Protein AF-A0A2M9FMF7-F1 (afdb_monomer)

Nearest PDB structures (foldseek):
  4nkn-assembly1_A  TM=6.408E-01  e=2.810E+00  Homo sapiens
  7kip-assembly1_C  TM=5.657E-01  e=7.775E+00  Human coronavirus NL63

pLDDT: mean 87.11, std 12.19, range [57.84, 98.38]

Mean predicted aligned error: 8.5 Å

Organism: Enterococcus mundtii (NCBI:txid53346)

Sequence (66 aa):
MSVNAEKFALAVVASSDSKLSVQEKFELYQDAYSYTQSENKKLNEKDKKNRTSAQEKINQLKKMGL

Foldseek 3Di:
DQDDLQVQLVVQLVPDDPPDDPVRSVVSSVVSSVVSVVVNVVVVVVVVVVVVVVVVVVVVVVVVVD

Radius of gyration: 20.13 Å; Cα contacts (8 Å, |Δi|>4): 32; chains: 1; bounding box: 42×15×56 Å

Solvent-accessible surface area (backbone atoms only — not comparable to ful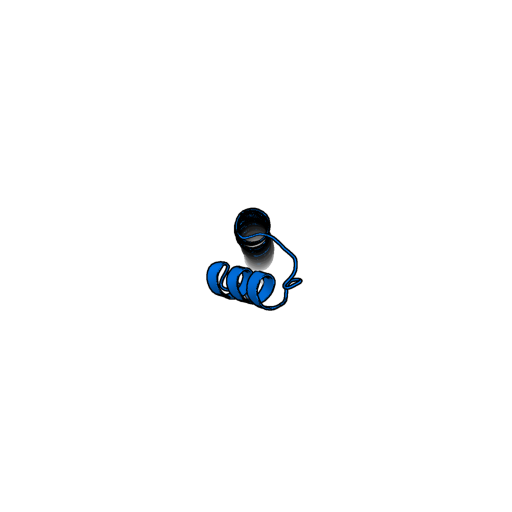l-atom values): 3669 Å² total; per-residue (Å²): 133,78,69,63,27,66,64,49,11,52,50,52,46,72,72,44,71,84,85,55,49,73,65,56,42,50,51,49,26,53,50,41,26,53,51,38,51,52,52,39,51,53,51,53,52,53,53,50,54,52,51,53,54,50,52,53,51,53,52,52,41,52,75,70,76,101

Structure (mmCIF, N/CA/C/O backbone):
data_AF-A0A2M9FMF7-F1
#
_entry.id   AF-A0A2M9FMF7-F1
#
loop_
_atom_site.group_PDB
_atom_site.id
_atom_site.type_symbol
_atom_site.label_atom_id
_atom_site.label_alt_id
_atom_site.label_comp_id
_atom_site.label_asym_id
_atom_site.label_entity_id
_atom_site.label_seq_id
_atom_site.pdbx_PDB_ins_code
_atom_site.Cartn_x
_atom_site.Cartn_y
_atom_site.Cartn_z
_atom_site.occupancy
_atom_site.B_iso_or_equiv
_atom_site.auth_seq_id
_atom_site.auth_comp_id
_atom_site.auth_asym_id
_atom_site.auth_atom_id
_atom_site.pdbx_PDB_model_num
ATOM 1 N N . MET A 1 1 ? 8.490 -6.161 -12.892 1.00 72.19 1 MET A N 1
ATOM 2 C CA . MET A 1 1 ? 7.024 -6.089 -13.073 1.00 72.19 1 MET A CA 1
ATOM 3 C C . MET A 1 1 ? 6.522 -4.973 -12.179 1.00 72.19 1 MET A C 1
ATOM 5 O O . MET A 1 1 ? 6.893 -4.970 -11.013 1.00 72.19 1 MET A O 1
ATOM 9 N N . SER A 1 2 ? 5.784 -4.004 -12.715 1.00 80.75 2 SER A N 1
ATOM 10 C CA . SER A 1 2 ? 5.207 -2.925 -11.909 1.00 80.75 2 SER A CA 1
ATOM 11 C C . SER A 1 2 ? 4.029 -3.452 -11.088 1.00 80.75 2 SER A C 1
ATOM 13 O O . SER A 1 2 ? 3.180 -4.181 -11.601 1.00 80.75 2 SER A O 1
ATOM 15 N N . VAL A 1 3 ? 3.989 -3.100 -9.805 1.00 91.31 3 VAL A N 1
ATOM 16 C CA . VAL A 1 3 ? 2.909 -3.475 -8.883 1.00 91.31 3 VAL A CA 1
ATOM 17 C C . VAL A 1 3 ? 1.843 -2.381 -8.893 1.00 91.31 3 VAL A C 1
ATOM 19 O O . VAL A 1 3 ? 2.168 -1.196 -8.920 1.00 91.31 3 VAL A O 1
ATOM 22 N N . ASN A 1 4 ? 0.559 -2.737 -8.861 1.00 95.69 4 ASN A N 1
ATOM 23 C CA . ASN A 1 4 ? -0.494 -1.737 -8.682 1.00 95.69 4 ASN A CA 1
ATOM 24 C C . ASN A 1 4 ? -0.444 -1.204 -7.236 1.00 95.69 4 ASN A C 1
ATOM 26 O O . ASN A 1 4 ? -0.729 -1.946 -6.297 1.00 95.69 4 ASN A O 1
ATOM 30 N N . ALA A 1 5 ? -0.067 0.068 -7.078 1.00 95.56 5 ALA A N 1
ATOM 31 C CA . ALA A 1 5 ? 0.172 0.689 -5.776 1.00 95.56 5 ALA A CA 1
ATOM 32 C C . ALA A 1 5 ? -1.077 0.736 -4.886 1.00 95.56 5 ALA A C 1
ATOM 34 O O . ALA A 1 5 ? -0.978 0.486 -3.690 1.00 95.56 5 ALA A O 1
ATOM 35 N N . GLU A 1 6 ? -2.250 0.989 -5.466 1.00 96.88 6 GLU A N 1
ATOM 36 C CA . GLU A 1 6 ? -3.524 1.012 -4.742 1.00 96.88 6 GLU A CA 1
ATOM 37 C C . GLU A 1 6 ? -3.876 -0.378 -4.201 1.00 96.88 6 GLU A C 1
ATOM 39 O O . GLU A 1 6 ? -4.100 -0.541 -3.004 1.00 96.88 6 GLU A O 1
ATOM 44 N N . LYS A 1 7 ? -3.840 -1.411 -5.054 1.00 97.56 7 LYS A N 1
ATOM 45 C CA . LYS A 1 7 ? -4.121 -2.792 -4.628 1.00 97.56 7 LYS A CA 1
ATOM 46 C C . LYS A 1 7 ? -3.145 -3.273 -3.559 1.00 97.56 7 LYS A C 1
ATOM 48 O O . LYS A 1 7 ? -3.555 -3.971 -2.636 1.00 97.56 7 LYS A O 1
ATOM 53 N N . PHE A 1 8 ? -1.871 -2.907 -3.682 1.00 97.00 8 PHE A N 1
ATOM 54 C CA . PHE A 1 8 ? -0.865 -3.240 -2.680 1.00 97.00 8 PHE A CA 1
ATOM 55 C C . PHE A 1 8 ? -1.149 -2.544 -1.348 1.00 97.00 8 PHE A C 1
ATOM 57 O O . PHE A 1 8 ? -1.198 -3.210 -0.318 1.00 97.00 8 PHE A O 1
ATOM 64 N N . ALA A 1 9 ? -1.399 -1.233 -1.363 1.00 97.56 9 ALA A N 1
ATOM 65 C CA . ALA A 1 9 ? -1.697 -0.475 -0.154 1.00 97.56 9 ALA A CA 1
ATOM 66 C C . ALA A 1 9 ? -2.953 -0.998 0.561 1.00 97.56 9 ALA A C 1
ATOM 68 O O . ALA A 1 9 ? -2.935 -1.187 1.776 1.00 97.56 9 ALA A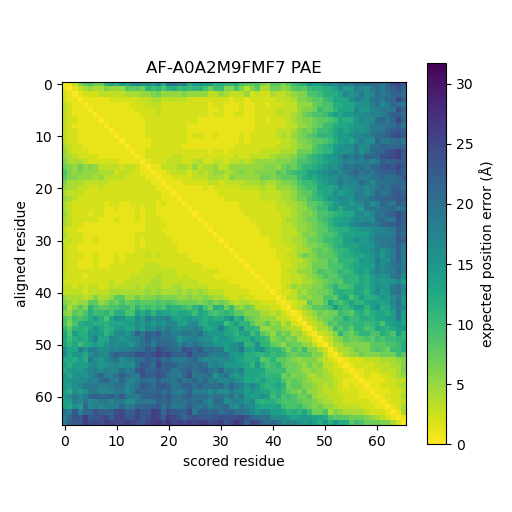 O 1
ATOM 69 N N . LEU A 1 10 ? -4.010 -1.333 -0.188 1.00 97.81 10 LEU A N 1
ATOM 70 C CA . LEU A 1 10 ? -5.206 -1.971 0.368 1.00 97.81 10 LEU A CA 1
ATOM 71 C C . LEU A 1 10 ? -4.896 -3.328 1.009 1.00 97.81 10 LEU A C 1
ATOM 73 O O . LEU A 1 10 ? -5.395 -3.610 2.096 1.00 97.81 10 LEU A O 1
ATOM 77 N N . ALA A 1 11 ? -4.068 -4.158 0.370 1.00 97.81 11 ALA A N 1
ATOM 78 C CA . ALA A 1 11 ? -3.671 -5.448 0.927 1.00 97.81 11 ALA A CA 1
ATOM 79 C C . ALA A 1 11 ? -2.862 -5.286 2.223 1.00 97.81 11 ALA A C 1
ATOM 81 O O . ALA A 1 11 ? -3.121 -6.000 3.189 1.00 97.81 11 ALA A O 1
ATOM 82 N N . VAL A 1 12 ? -1.944 -4.313 2.275 1.00 97.25 12 VAL A N 1
ATOM 83 C CA . VAL A 1 12 ? -1.169 -3.993 3.484 1.00 97.25 12 VAL A CA 1
ATOM 84 C C . VAL A 1 12 ? -2.099 -3.590 4.624 1.00 97.25 12 VAL A C 1
ATOM 86 O O . VAL A 1 12 ? -2.028 -4.188 5.696 1.00 97.25 12 VAL A O 1
ATOM 89 N N . VAL A 1 13 ? -3.028 -2.659 4.383 1.00 97.12 13 VAL A N 1
ATOM 90 C CA . VAL A 1 13 ? -4.013 -2.235 5.391 1.00 97.12 13 VAL A CA 1
ATOM 91 C C . VAL A 1 13 ? -4.895 -3.399 5.836 1.00 97.12 13 VAL A C 1
ATOM 93 O O . VAL A 1 13 ? -5.107 -3.576 7.034 1.00 97.12 13 VAL A O 1
ATOM 96 N N . ALA A 1 14 ? -5.377 -4.225 4.907 1.00 96.44 14 ALA A N 1
ATOM 97 C CA . ALA A 1 14 ? -6.208 -5.385 5.228 1.00 96.44 14 ALA A CA 1
ATOM 98 C C . ALA A 1 14 ? -5.460 -6.449 6.051 1.00 96.44 14 ALA A C 1
ATOM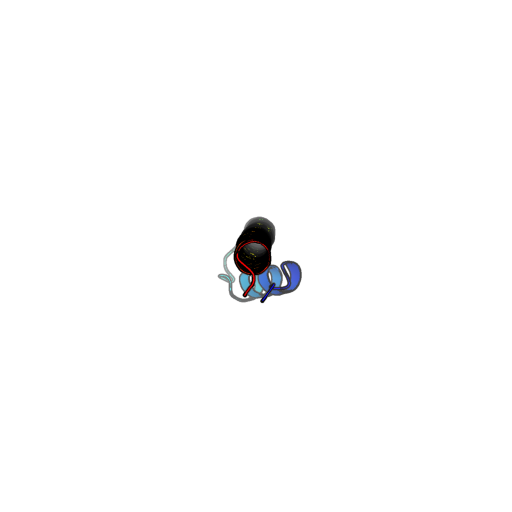 100 O O . ALA A 1 14 ? -6.071 -7.120 6.877 1.00 96.44 14 ALA A O 1
ATOM 101 N N . SER A 1 15 ? -4.148 -6.588 5.842 1.00 96.81 15 SER A N 1
ATOM 102 C CA . SER A 1 15 ? -3.283 -7.509 6.592 1.00 96.81 15 SER A CA 1
ATOM 103 C C . SER A 1 15 ? -2.733 -6.935 7.905 1.00 96.81 15 SER A C 1
ATOM 105 O O . SER A 1 15 ? -2.056 -7.647 8.645 1.00 96.81 15 SER A O 1
ATOM 107 N N . SER A 1 16 ? -2.986 -5.652 8.180 1.00 95.69 16 SER A N 1
ATOM 108 C CA . SER A 1 16 ? -2.471 -4.952 9.359 1.00 95.69 16 SER A CA 1
ATOM 109 C C . SER A 1 16 ? -3.236 -5.307 10.638 1.00 95.69 16 SER A C 1
ATOM 111 O O . SER A 1 16 ? -4.324 -5.887 10.593 1.00 95.69 16 SER A O 1
ATOM 113 N N . ASP A 1 17 ? -2.670 -4.964 11.800 1.00 94.69 17 ASP A N 1
ATOM 114 C CA . ASP A 1 17 ? -3.300 -5.251 13.089 1.00 94.69 17 ASP A CA 1
ATOM 115 C C . ASP A 1 17 ? -4.687 -4.582 13.186 1.00 94.69 17 ASP A C 1
ATOM 117 O O . ASP A 1 17 ? -4.869 -3.384 12.949 1.00 94.69 17 ASP A O 1
ATOM 121 N N . SER A 1 18 ? -5.690 -5.371 13.574 1.00 93.62 18 SER A N 1
ATOM 122 C CA . SER A 1 18 ? -7.055 -4.901 13.823 1.00 93.62 18 SER A CA 1
ATOM 123 C C . SER A 1 18 ? -7.150 -3.800 14.885 1.00 93.62 18 SER A C 1
ATOM 125 O O . SER A 1 18 ? -8.109 -3.032 14.844 1.00 93.62 18 SER A O 1
ATOM 127 N N . LYS A 1 19 ? -6.167 -3.712 15.791 1.00 97.12 19 LYS A N 1
ATOM 128 C CA . LYS A 1 19 ? -6.087 -2.722 16.872 1.00 97.12 19 LYS A CA 1
ATOM 129 C C . LYS A 1 19 ? -5.716 -1.324 16.390 1.00 97.12 19 LYS A C 1
ATOM 131 O O . LYS A 1 19 ? -5.928 -0.376 17.140 1.00 97.12 19 LYS A O 1
ATOM 136 N N . LEU A 1 20 ? -5.180 -1.193 15.175 1.00 96.12 20 LEU A N 1
ATOM 137 C CA . LEU A 1 20 ? -4.890 0.113 14.597 1.00 96.12 20 LEU A CA 1
ATOM 138 C C . LEU A 1 20 ? -6.189 0.898 14.414 1.00 96.12 20 LEU A C 1
ATOM 140 O O . LEU A 1 20 ? -7.184 0.391 13.877 1.00 96.12 20 LEU A O 1
ATOM 144 N N . SER A 1 21 ? -6.153 2.154 14.831 1.00 97.88 21 SER A N 1
ATOM 145 C CA . SER A 1 21 ? -7.200 3.126 14.564 1.00 97.88 21 SER A CA 1
ATOM 146 C C . SER A 1 21 ? -7.364 3.362 13.062 1.00 97.88 21 SER A C 1
ATOM 148 O O . SER A 1 21 ? -6.506 3.039 12.236 1.00 97.88 21 SER A O 1
ATOM 150 N N . VAL A 1 22 ? -8.490 3.967 12.685 1.00 97.00 22 VAL A N 1
ATOM 151 C CA . VAL A 1 22 ? -8.743 4.350 11.289 1.00 97.00 22 VAL A CA 1
ATOM 152 C C . VAL A 1 22 ? -7.667 5.311 10.776 1.00 97.00 22 VAL A C 1
ATOM 154 O O . VAL A 1 22 ? -7.254 5.189 9.626 1.00 97.00 22 VAL A O 1
ATOM 157 N N . GLN A 1 23 ? -7.185 6.223 11.625 1.00 98.06 23 GLN A N 1
ATOM 158 C CA . GLN A 1 23 ? -6.126 7.159 11.260 1.00 98.06 23 GLN A CA 1
ATOM 159 C C . GLN A 1 23 ? -4.808 6.428 10.972 1.00 98.06 23 GLN A C 1
ATOM 161 O O . GLN A 1 23 ? -4.237 6.627 9.905 1.00 98.06 23 GLN A O 1
ATOM 166 N N . GLU A 1 24 ? -4.375 5.523 11.851 1.00 98.00 24 GLU A N 1
ATOM 167 C CA . GLU A 1 24 ? -3.147 4.740 11.639 1.00 98.00 24 GLU A CA 1
ATOM 168 C C . GLU A 1 24 ? -3.241 3.859 10.385 1.00 98.00 24 GLU A C 1
ATOM 170 O O . GLU A 1 24 ? -2.283 3.738 9.626 1.00 98.00 24 GLU A O 1
ATOM 175 N N . LYS A 1 25 ? -4.416 3.278 10.110 1.00 97.81 25 LYS A N 1
ATOM 176 C CA . LYS A 1 25 ? -4.652 2.518 8.871 1.00 97.81 25 LYS A CA 1
ATOM 177 C C . LYS A 1 25 ? -4.597 3.400 7.625 1.00 97.81 25 LYS A C 1
ATOM 179 O O . LYS A 1 25 ? -4.164 2.939 6.571 1.00 97.81 25 LYS A O 1
ATOM 184 N N . PHE A 1 26 ? -5.032 4.653 7.728 1.00 98.12 26 PHE A N 1
ATOM 185 C CA . PHE A 1 26 ? -4.951 5.613 6.633 1.00 98.12 26 PHE A CA 1
ATOM 186 C C . PHE A 1 26 ? -3.511 6.078 6.383 1.00 98.12 26 PHE A C 1
ATOM 188 O O . PHE A 1 26 ? -3.091 6.147 5.231 1.00 98.12 26 PHE A O 1
ATOM 195 N N . GLU A 1 27 ? -2.735 6.326 7.437 1.00 98.25 27 GLU A N 1
ATOM 196 C CA . GLU A 1 27 ? -1.299 6.614 7.332 1.00 98.25 27 GLU A CA 1
ATOM 197 C C . GLU A 1 27 ? -0.557 5.426 6.696 1.00 98.25 27 GLU A C 1
ATOM 199 O O . GLU A 1 27 ? 0.141 5.590 5.695 1.00 98.25 27 GLU A O 1
ATOM 204 N N . LEU A 1 28 ? -0.842 4.201 7.153 1.00 98.00 28 LEU A N 1
ATOM 205 C CA . LEU A 1 28 ? -0.284 2.974 6.583 1.00 98.00 28 LEU A CA 1
ATOM 206 C C . LEU A 1 28 ? -0.616 2.803 5.090 1.00 98.00 28 LEU A C 1
ATOM 208 O O . LEU A 1 28 ? 0.226 2.351 4.309 1.00 98.00 28 LEU A O 1
ATOM 212 N N . TYR A 1 29 ? -1.830 3.178 4.672 1.00 98.38 29 TYR A N 1
ATOM 213 C CA . TYR A 1 29 ? -2.210 3.195 3.260 1.00 98.38 29 TYR A CA 1
ATOM 214 C C . TYR A 1 29 ? -1.326 4.151 2.449 1.00 98.38 29 TYR A C 1
ATOM 216 O O . TYR A 1 29 ? -0.802 3.767 1.399 1.00 98.38 29 TYR A O 1
ATOM 224 N N . GLN A 1 30 ? -1.162 5.392 2.919 1.00 98.31 30 GLN A N 1
ATOM 225 C CA . GLN A 1 30 ? -0.369 6.410 2.223 1.00 98.31 30 GLN A CA 1
ATOM 226 C C . GLN A 1 30 ? 1.094 5.992 2.089 1.00 98.31 30 GLN A C 1
ATOM 228 O O . GLN A 1 30 ? 1.681 6.147 1.010 1.00 98.31 30 GLN A O 1
ATOM 233 N N . ASP A 1 31 ? 1.653 5.411 3.149 1.00 98.19 31 ASP A N 1
ATOM 234 C CA . ASP A 1 31 ? 3.025 4.918 3.175 1.00 98.19 31 ASP A CA 1
ATOM 235 C C . ASP A 1 31 ? 3.221 3.773 2.181 1.00 98.19 31 ASP A C 1
ATOM 237 O O . ASP A 1 31 ? 4.111 3.832 1.328 1.00 98.19 31 ASP A O 1
ATOM 241 N N . ALA A 1 32 ? 2.352 2.757 2.212 1.00 97.75 32 ALA A N 1
ATOM 242 C CA . ALA A 1 32 ? 2.4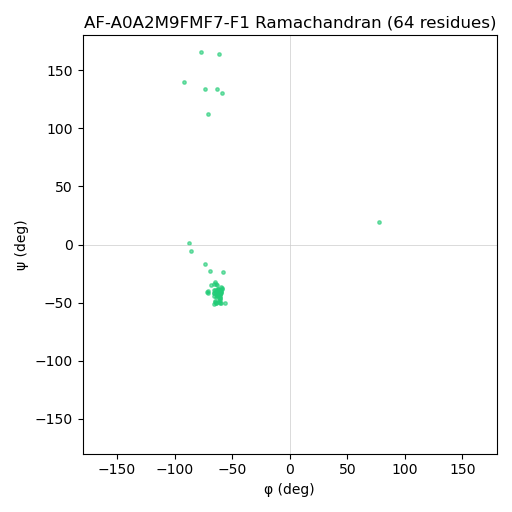29 1.612 1.307 1.00 97.75 32 ALA A CA 1
ATOM 243 C C . ALA A 1 32 ? 2.240 2.015 -0.167 1.00 97.75 32 ALA A C 1
ATOM 245 O O . ALA A 1 32 ? 2.938 1.509 -1.058 1.00 97.75 32 ALA A O 1
ATOM 246 N N . TYR A 1 33 ? 1.330 2.954 -0.436 1.00 98.00 33 TYR A N 1
ATOM 247 C CA . TYR A 1 33 ? 1.108 3.494 -1.774 1.00 98.00 33 TYR A CA 1
ATOM 248 C C . TYR A 1 33 ? 2.350 4.234 -2.286 1.00 98.00 33 TYR A C 1
ATOM 250 O O . TYR A 1 33 ? 2.846 3.953 -3.384 1.00 98.00 33 TYR A O 1
ATOM 258 N N . SER A 1 34 ? 2.891 5.145 -1.473 1.00 97.25 34 SER A N 1
ATOM 259 C CA . SER A 1 34 ? 4.067 5.954 -1.815 1.00 97.25 34 SER A CA 1
ATOM 260 C C . SER A 1 34 ? 5.315 5.093 -1.998 1.00 97.25 34 SER A C 1
ATOM 262 O O . SER A 1 34 ? 6.062 5.271 -2.965 1.00 97.25 34 SER A O 1
ATOM 264 N N . TYR A 1 35 ? 5.504 4.102 -1.124 1.00 96.44 35 TYR A N 1
ATOM 265 C CA . TYR A 1 35 ? 6.565 3.107 -1.234 1.00 96.44 35 TYR A CA 1
ATOM 266 C C . TYR A 1 35 ? 6.498 2.368 -2.574 1.00 96.44 35 TYR A C 1
ATOM 268 O O . TYR A 1 35 ? 7.478 2.333 -3.321 1.00 96.44 35 TYR A O 1
ATOM 276 N N . THR A 1 36 ? 5.322 1.852 -2.934 1.00 96.44 36 THR A N 1
ATOM 277 C CA . THR A 1 36 ? 5.146 1.087 -4.176 1.00 96.44 36 THR A CA 1
ATOM 278 C C . THR A 1 36 ? 5.385 1.942 -5.417 1.00 96.44 36 THR A C 1
ATOM 280 O O . THR A 1 36 ? 6.027 1.494 -6.367 1.00 96.44 36 THR A O 1
ATOM 283 N N . GLN A 1 37 ? 4.924 3.196 -5.414 1.00 94.50 37 GLN A N 1
ATOM 284 C CA . GLN A 1 37 ? 5.201 4.141 -6.499 1.00 94.50 37 GLN A CA 1
ATOM 285 C C . GLN A 1 37 ? 6.703 4.405 -6.662 1.00 94.50 37 GLN A C 1
ATOM 287 O O . GLN A 1 37 ? 7.215 4.408 -7.785 1.00 94.50 37 GLN A O 1
ATOM 292 N N . SER A 1 38 ? 7.421 4.580 -5.549 1.00 94.00 38 SER A N 1
ATOM 293 C CA . SER A 1 38 ? 8.874 4.772 -5.547 1.00 94.00 38 SER A CA 1
ATOM 294 C C . SER A 1 38 ? 9.606 3.559 -6.128 1.00 94.00 38 SER A C 1
ATOM 296 O O . SER A 1 38 ? 10.438 3.706 -7.027 1.00 94.00 38 SER A O 1
ATOM 298 N N . GLU A 1 39 ? 9.252 2.347 -5.698 1.00 92.94 39 GLU A N 1
ATOM 299 C CA . GLU A 1 39 ? 9.869 1.113 -6.198 1.00 92.94 39 GLU A CA 1
ATOM 300 C C . GLU A 1 39 ? 9.562 0.860 -7.681 1.00 92.94 39 GLU A C 1
ATOM 302 O O . GLU A 1 39 ? 10.463 0.542 -8.464 1.00 92.94 39 GLU A O 1
ATOM 307 N N . ASN A 1 40 ? 8.323 1.102 -8.117 1.00 91.19 40 ASN A N 1
ATOM 308 C CA . ASN A 1 40 ? 7.952 1.029 -9.531 1.00 91.19 40 ASN A CA 1
ATOM 309 C C . ASN A 1 40 ? 8.750 2.017 -10.390 1.00 91.19 40 ASN A C 1
ATOM 311 O O . ASN A 1 40 ? 9.183 1.681 -11.495 1.00 91.19 40 ASN A O 1
ATOM 315 N N . LYS A 1 41 ? 8.970 3.238 -9.891 1.00 88.75 41 LYS A N 1
ATOM 316 C CA . LYS A 1 41 ? 9.774 4.244 -10.590 1.00 88.75 41 LYS A CA 1
ATOM 317 C C . LYS A 1 41 ? 11.232 3.796 -10.723 1.00 88.75 41 LYS A C 1
ATOM 319 O O . LYS A 1 41 ? 11.781 3.861 -11.823 1.00 88.75 41 LYS A O 1
ATOM 324 N N . LYS A 1 42 ? 11.832 3.269 -9.650 1.00 87.50 42 LYS A N 1
ATOM 325 C CA . LYS A 1 42 ? 13.203 2.727 -9.669 1.00 87.50 42 LYS A CA 1
ATOM 326 C C . LYS A 1 42 ? 13.359 1.576 -10.664 1.00 87.50 42 LYS A C 1
ATOM 328 O O . LYS A 1 42 ? 14.381 1.497 -11.345 1.00 87.50 42 LYS A O 1
ATOM 333 N N . LEU A 1 43 ? 12.364 0.691 -10.769 1.00 80.81 43 LEU A N 1
ATOM 334 C CA . LEU A 1 43 ? 12.354 -0.389 -11.764 1.00 80.81 43 LEU A CA 1
ATOM 335 C C . LEU A 1 43 ? 12.389 0.170 -13.192 1.00 80.81 43 LEU A C 1
ATOM 337 O O . LEU A 1 43 ? 13.248 -0.216 -13.981 1.00 80.81 43 LEU A O 1
ATOM 341 N N . ASN A 1 44 ? 11.538 1.154 -13.490 1.00 75.38 44 ASN A N 1
ATOM 342 C CA . ASN A 1 44 ? 11.489 1.782 -14.812 1.00 75.38 44 ASN A CA 1
ATOM 343 C C . ASN A 1 44 ? 12.792 2.517 -15.178 1.00 75.38 44 ASN A C 1
ATOM 345 O O . ASN A 1 44 ? 13.196 2.527 -16.342 1.00 75.38 44 ASN A O 1
ATOM 349 N N . GLU A 1 45 ? 13.467 3.132 -14.205 1.00 75.38 45 GLU A N 1
ATOM 350 C CA . GLU A 1 45 ? 14.762 3.791 -14.416 1.00 75.38 45 GLU A CA 1
ATOM 351 C C . GLU A 1 45 ? 15.896 2.787 -14.664 1.00 75.38 45 GLU A C 1
ATOM 353 O O . GLU A 1 45 ? 16.717 2.997 -15.562 1.00 75.38 45 GLU A O 1
ATOM 358 N N . LYS A 1 46 ? 15.917 1.661 -13.936 1.00 69.12 46 LYS A N 1
ATOM 359 C CA . LYS A 1 46 ? 16.855 0.555 -14.192 1.00 69.12 46 LYS A CA 1
ATOM 360 C C . LYS A 1 46 ? 16.645 -0.045 -15.584 1.00 69.12 46 LYS A C 1
ATOM 362 O O . LYS A 1 46 ? 17.617 -0.244 -16.315 1.00 69.12 46 LYS A O 1
ATOM 367 N N . ASP A 1 47 ? 15.393 -0.254 -15.983 1.00 63.84 47 ASP A N 1
ATOM 368 C CA . ASP A 1 47 ? 15.053 -0.784 -17.305 1.00 63.84 47 ASP A CA 1
ATOM 369 C C . ASP A 1 47 ? 15.429 0.189 -18.432 1.00 63.84 47 ASP A C 1
ATOM 371 O O . ASP A 1 47 ? 15.966 -0.231 -19.461 1.00 63.84 47 ASP A O 1
ATOM 375 N N . LYS A 1 48 ? 15.232 1.501 -18.232 1.00 63.38 48 LYS A N 1
ATOM 376 C CA . LYS A 1 48 ? 15.719 2.527 -19.168 1.00 63.38 48 LYS A CA 1
ATOM 377 C C . LYS A 1 48 ? 17.240 2.500 -19.295 1.00 63.38 48 LYS A C 1
ATOM 379 O O . LYS A 1 48 ? 17.737 2.448 -20.415 1.00 63.38 48 LYS A O 1
ATOM 384 N N . LYS A 1 49 ? 17.976 2.484 -18.180 1.00 67.62 49 LYS A N 1
ATOM 385 C CA . LYS A 1 49 ? 19.449 2.476 -18.190 1.00 67.62 49 LYS A CA 1
ATOM 386 C C . LYS A 1 49 ? 20.013 1.257 -18.926 1.00 67.62 49 LYS A C 1
ATOM 388 O O . LYS A 1 49 ? 20.946 1.389 -19.717 1.00 67.62 49 LYS A O 1
ATOM 393 N N . ASN A 1 50 ? 19.408 0.087 -18.726 1.00 62.84 50 ASN A N 1
ATOM 394 C CA . ASN A 1 50 ? 19.818 -1.137 -19.410 1.00 62.84 50 ASN A CA 1
ATOM 395 C C . ASN A 1 50 ? 19.566 -1.069 -20.923 1.00 62.84 50 ASN A C 1
ATOM 397 O O . ASN A 1 50 ? 20.451 -1.444 -21.697 1.00 62.84 50 ASN A O 1
ATOM 401 N N . ARG A 1 51 ? 18.414 -0.533 -21.355 1.00 63.16 51 ARG A N 1
ATOM 402 C CA . ARG A 1 51 ? 18.095 -0.345 -22.782 1.00 63.16 51 ARG A CA 1
ATOM 403 C C . ARG A 1 51 ? 19.045 0.632 -23.473 1.00 63.16 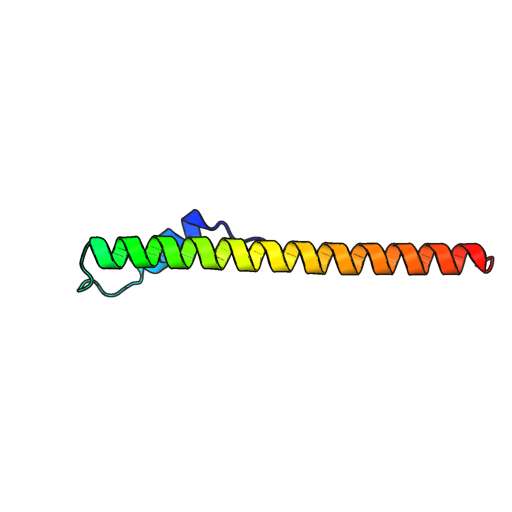51 ARG A C 1
ATOM 405 O O . ARG A 1 51 ? 19.537 0.309 -24.552 1.00 63.16 51 ARG A O 1
ATOM 412 N N . THR A 1 52 ? 19.361 1.762 -22.840 1.00 66.81 52 THR A N 1
ATOM 413 C CA . THR A 1 52 ? 20.315 2.734 -23.398 1.00 66.81 52 THR A CA 1
ATOM 414 C C . THR A 1 52 ? 21.703 2.110 -23.561 1.00 66.81 52 THR A C 1
ATOM 416 O O . THR A 1 52 ? 22.298 2.225 -24.629 1.00 66.81 52 THR A O 1
ATOM 419 N N . SER A 1 53 ? 22.169 1.337 -22.570 1.00 71.56 53 SER A N 1
ATOM 420 C CA . SER A 1 53 ? 23.472 0.656 -22.653 1.00 71.56 53 SER A CA 1
ATOM 421 C C . SER A 1 53 ? 23.534 -0.398 -23.768 1.00 71.56 53 SER A C 1
ATOM 423 O O . SER A 1 53 ? 24.572 -0.584 -24.4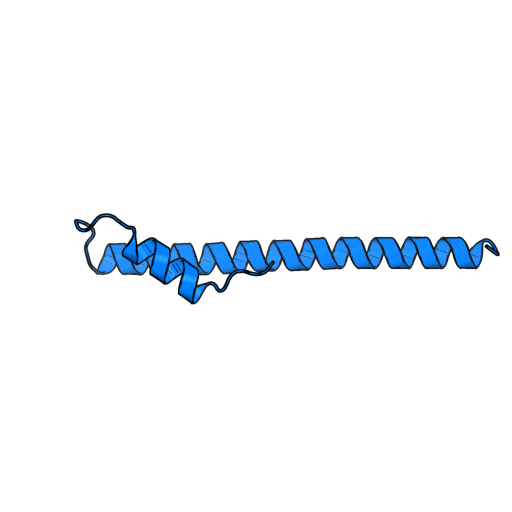03 1.00 71.56 53 SER A O 1
ATOM 425 N N . ALA A 1 54 ? 22.419 -1.087 -24.036 1.00 70.88 54 ALA A N 1
ATOM 426 C CA . ALA A 1 54 ? 22.340 -2.073 -25.106 1.00 70.88 54 ALA A CA 1
ATOM 427 C C . ALA A 1 54 ? 22.367 -1.394 -26.484 1.00 70.88 54 ALA A C 1
ATOM 429 O O . ALA A 1 54 ? 23.081 -1.849 -27.376 1.00 70.88 54 ALA A O 1
ATOM 430 N N . GLN A 1 55 ? 21.656 -0.274 -26.650 1.00 70.38 55 GLN A N 1
ATOM 431 C CA . GLN A 1 55 ? 21.694 0.519 -27.883 1.00 70.38 55 GLN A CA 1
ATOM 432 C C . GLN A 1 55 ? 23.070 1.139 -28.142 1.00 70.38 55 GLN A C 1
ATOM 434 O O . GLN A 1 55 ? 23.532 1.128 -29.282 1.00 70.38 55 GLN A O 1
ATOM 439 N N . GLU A 1 56 ? 23.757 1.627 -27.108 1.00 74.4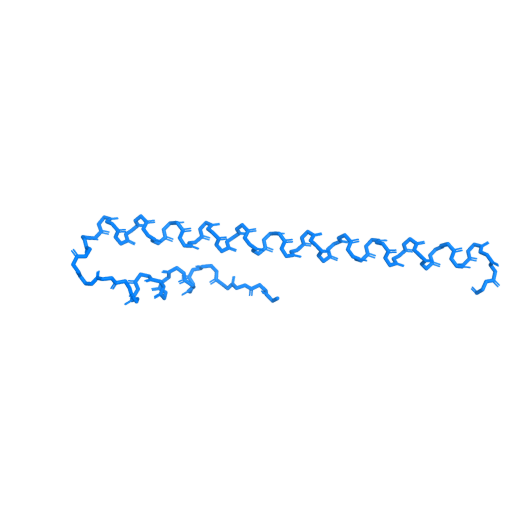4 56 GLU A N 1
ATOM 440 C CA . GLU A 1 56 ? 25.127 2.135 -27.235 1.00 74.44 56 GLU A CA 1
ATOM 441 C C . GLU A 1 56 ? 26.102 1.038 -27.672 1.00 74.44 56 GLU A C 1
ATOM 443 O O . GLU A 1 56 ? 26.882 1.256 -28.599 1.00 74.44 56 GLU A O 1
ATOM 448 N N . LYS A 1 57 ? 26.006 -0.166 -27.091 1.00 77.62 57 LYS A N 1
ATOM 449 C CA . LYS A 1 57 ? 26.816 -1.322 -27.508 1.00 77.62 57 LYS A CA 1
ATOM 450 C C . LYS A 1 57 ? 26.539 -1.741 -28.953 1.00 77.62 57 LYS A C 1
ATOM 452 O O . LYS A 1 57 ? 27.480 -1.973 -29.706 1.00 77.62 57 LYS A O 1
ATOM 457 N N . ILE A 1 58 ? 25.272 -1.784 -29.370 1.00 79.69 58 ILE A N 1
ATOM 458 C CA . ILE A 1 58 ? 24.895 -2.106 -30.758 1.00 79.69 58 ILE A CA 1
ATOM 459 C C . ILE A 1 58 ? 25.433 -1.045 -31.731 1.00 79.69 58 ILE A C 1
ATOM 461 O O . ILE A 1 58 ? 25.957 -1.386 -32.791 1.00 79.69 58 ILE A O 1
ATOM 465 N N . ASN A 1 59 ? 25.354 0.239 -31.375 1.00 80.62 59 ASN A N 1
ATOM 466 C CA . ASN A 1 59 ? 25.890 1.320 -32.204 1.00 80.62 59 ASN A CA 1
ATOM 467 C C . ASN A 1 59 ? 27.423 1.306 -32.280 1.00 80.62 59 ASN A C 1
ATOM 469 O O . ASN A 1 59 ? 27.975 1.643 -33.327 1.00 80.62 59 ASN A O 1
ATOM 473 N N . GL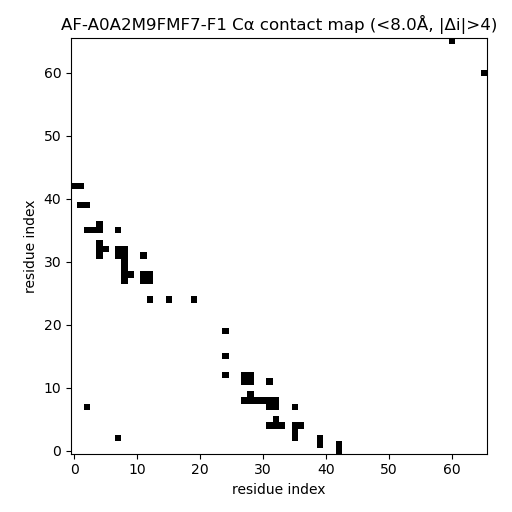N A 1 60 ? 28.118 0.917 -31.208 1.00 80.19 60 GLN A N 1
ATOM 474 C CA . GLN A 1 60 ? 29.570 0.721 -31.234 1.00 80.19 60 GLN A CA 1
ATOM 475 C C . GLN A 1 60 ? 29.970 -0.439 -32.151 1.00 80.19 60 GLN A C 1
ATOM 477 O O . GLN A 1 60 ? 30.868 -0.266 -32.969 1.00 80.19 60 GLN A O 1
ATOM 482 N N . LEU A 1 61 ? 29.267 -1.573 -32.083 1.00 82.12 61 LEU A N 1
ATOM 483 C CA . LEU A 1 61 ? 29.520 -2.727 -32.954 1.00 82.12 61 LEU A CA 1
ATOM 484 C C . LEU A 1 61 ? 29.324 -2.378 -34.438 1.00 82.12 61 LEU A C 1
ATOM 486 O O . LEU A 1 61 ? 30.220 -2.624 -35.241 1.00 82.12 61 LEU A O 1
ATOM 490 N N . LYS A 1 62 ? 28.232 -1.680 -34.787 1.00 79.25 62 LYS A N 1
ATOM 491 C CA . LYS A 1 62 ? 27.995 -1.205 -36.165 1.00 79.25 62 LYS A CA 1
ATOM 492 C C . LYS A 1 62 ? 29.084 -0.258 -36.676 1.00 79.25 62 LYS A C 1
ATOM 494 O O . LYS A 1 62 ? 29.432 -0.302 -37.851 1.00 79.25 62 LYS A O 1
ATOM 499 N N . LYS A 1 63 ? 29.635 0.606 -35.814 1.00 80.81 63 LYS A N 1
ATOM 500 C CA . LYS A 1 63 ? 30.756 1.496 -36.174 1.00 80.81 63 LYS A CA 1
ATOM 501 C C . LYS A 1 63 ? 32.067 0.741 -36.411 1.00 80.81 63 LYS A C 1
ATOM 503 O O . LYS A 1 63 ? 32.934 1.270 -37.095 1.00 80.81 63 LYS A O 1
ATOM 508 N N . MET A 1 64 ? 32.207 -0.464 -35.859 1.00 82.75 64 MET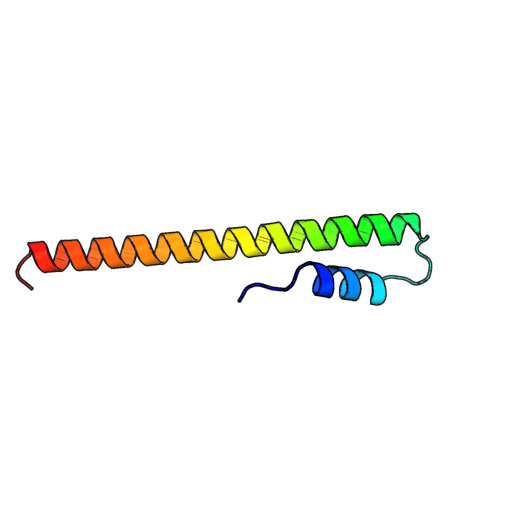 A N 1
ATOM 509 C CA . MET A 1 64 ? 33.371 -1.333 -36.056 1.00 82.75 64 MET A CA 1
ATOM 510 C C . MET A 1 64 ? 33.248 -2.245 -37.290 1.00 82.75 64 MET A C 1
ATOM 512 O O . MET A 1 64 ? 34.169 -3.010 -37.555 1.00 82.75 64 MET A O 1
ATOM 516 N N . GLY A 1 65 ? 32.158 -2.148 -38.064 1.00 74.81 65 GLY A N 1
ATOM 517 C CA . GLY A 1 65 ? 31.972 -2.918 -39.302 1.00 74.81 65 GLY A CA 1
ATOM 518 C C . GLY A 1 65 ? 31.576 -4.384 -39.093 1.00 74.81 65 GLY A C 1
ATOM 519 O O . GLY A 1 65 ? 31.756 -5.183 -40.010 1.00 74.81 65 GLY A O 1
ATOM 520 N N . LEU A 1 66 ? 31.067 -4.718 -37.901 1.00 57.84 66 LEU A N 1
ATOM 521 C CA . LEU A 1 66 ? 30.485 -6.017 -37.538 1.00 57.84 66 LEU A CA 1
ATOM 522 C C . LEU A 1 66 ? 28.972 -6.048 -37.788 1.00 57.84 66 LEU A C 1
ATOM 524 O O . LEU A 1 66 ? 28.300 -5.023 -37.508 1.00 57.84 66 LEU A O 1
#

Secondary structure (DSSP, 8-state):
----HHHHHHHHHHHS-TTS-HHHHHHHHHHHHHHHHHHHHHHHHHHHHHHHHHHHHHHHHHHTT-